Protein AF-X1PFE3-F1 (afdb_monomer_lite)

Foldseek 3Di:
DVVVVCVVVVNVVFKAWDDADPPDDDPCPDTDIDGPPVVVVQVVCVVVVHHDDDPDPDDPCPDPVNVVVVDDPPPCPVRD

Secondary structure (DSSP, 8-state):
-HHHHHHHTT-TTT-BPPP--TT-----SS---B-TTHHHHHHHHHHTT-----S-SS-GGGSGGGGGG---TTSSTTT-

Organism: NCBI:txid412755

pLDDT: mean 95.62, std 2.76, range [79.44, 98.5]

Radius of gyration: 15.86 Å; chains: 1; bounding box: 36×22×39 Å

Structure (mmCIF, N/CA/C/O backbone):
data_AF-X1PFE3-F1
#
_entry.id   AF-X1PFE3-F1
#
loop_
_atom_site.group_PDB
_atom_site.id
_atom_site.type_symbol
_atom_site.label_atom_id
_atom_site.label_alt_id
_atom_site.label_comp_id
_atom_site.label_asym_id
_atom_site.label_entity_id
_atom_site.label_seq_id
_atom_site.pdbx_PDB_ins_code
_atom_site.Cartn_x
_atom_site.Cartn_y
_atom_site.Cartn_z
_atom_site.occupancy
_atom_site.B_iso_or_equiv
_atom_site.auth_seq_id
_atom_site.auth_comp_id
_atom_site.auth_asym_id
_atom_site.auth_atom_id
_atom_site.pdbx_PDB_model_num
ATOM 1 N N . MET A 1 1 ? -4.168 2.978 18.644 1.00 79.44 1 MET A N 1
ATOM 2 C CA . MET A 1 1 ? -3.449 2.954 17.345 1.00 79.44 1 MET A CA 1
ATOM 3 C C . MET A 1 1 ? -4.273 2.143 16.350 1.00 79.44 1 MET A C 1
ATOM 5 O O . MET A 1 1 ? -4.942 1.222 16.799 1.00 79.44 1 MET A O 1
ATOM 9 N N . TYR A 1 2 ? -4.242 2.435 15.045 1.00 87.38 2 TYR A N 1
ATOM 10 C CA . TYR A 1 2 ? -5.127 1.780 14.064 1.00 87.38 2 TYR A CA 1
ATOM 11 C C . TYR A 1 2 ? -5.060 0.244 14.058 1.00 87.38 2 TYR A C 1
ATOM 13 O O . TYR A 1 2 ? -6.104 -0.388 13.974 1.00 87.38 2 TYR A O 1
ATOM 21 N N . PHE A 1 3 ? -3.888 -0.372 14.257 1.00 88.56 3 PHE A N 1
ATOM 22 C CA . PHE A 1 3 ? -3.778 -1.840 14.326 1.00 88.56 3 PHE A CA 1
ATOM 23 C C . PHE A 1 3 ? -4.616 -2.459 15.460 1.00 88.56 3 PHE A C 1
ATOM 25 O O . PHE A 1 3 ? -5.135 -3.562 15.315 1.00 88.56 3 PHE A O 1
ATOM 32 N N . VAL A 1 4 ? -4.795 -1.736 16.574 1.00 91.12 4 VAL A N 1
ATOM 33 C CA . VAL A 1 4 ? -5.666 -2.168 17.678 1.00 91.12 4 VAL A CA 1
ATOM 34 C C . VAL A 1 4 ? -7.119 -2.166 17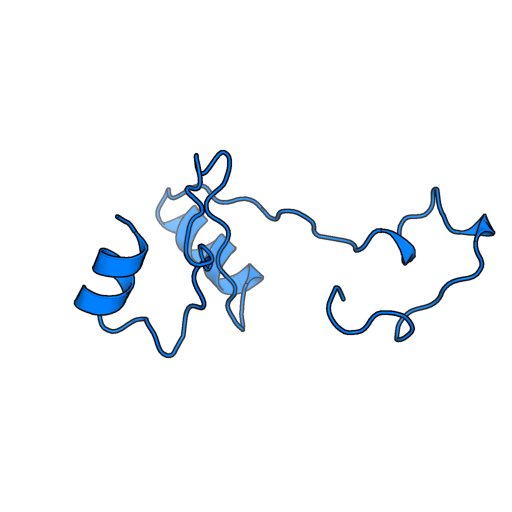.215 1.00 91.12 4 VAL A C 1
ATOM 36 O O . VAL A 1 4 ? -7.818 -3.146 17.429 1.00 91.12 4 VAL A O 1
ATOM 39 N N . LEU A 1 5 ? -7.542 -1.118 16.498 1.00 94.44 5 LEU A N 1
ATOM 40 C CA . LEU A 1 5 ? -8.904 -1.002 15.971 1.00 94.44 5 LEU A CA 1
ATOM 41 C C . LEU A 1 5 ? -9.216 -2.098 14.945 1.00 94.44 5 LEU A C 1
ATOM 43 O O . LEU A 1 5 ? -10.293 -2.680 15.001 1.00 94.44 5 LEU A O 1
ATOM 47 N N . PHE A 1 6 ? -8.283 -2.42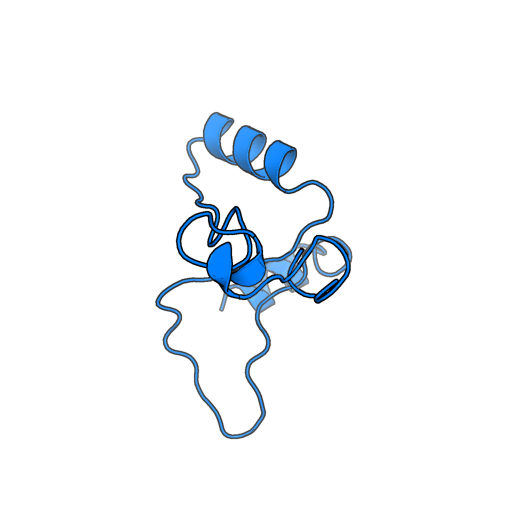9 14.044 1.00 95.06 6 PHE A N 1
ATOM 48 C CA . PHE A 1 6 ? -8.476 -3.546 13.108 1.00 95.06 6 PHE A CA 1
ATOM 49 C C . PHE A 1 6 ? -8.669 -4.877 13.842 1.00 95.06 6 PHE A C 1
ATOM 51 O O . PHE A 1 6 ? -9.544 -5.654 13.467 1.00 95.06 6 PHE A O 1
ATOM 58 N N . LYS A 1 7 ? -7.908 -5.114 14.918 1.00 93.50 7 LYS A N 1
ATOM 59 C CA . LYS A 1 7 ? -8.051 -6.315 15.748 1.00 93.50 7 LYS A CA 1
ATOM 60 C C . LYS A 1 7 ? -9.374 -6.336 16.519 1.00 93.50 7 LYS A C 1
ATOM 62 O O . LYS A 1 7 ? -10.059 -7.347 16.529 1.00 93.50 7 LYS A O 1
ATOM 67 N N . GLU A 1 8 ? -9.756 -5.222 17.140 1.00 96.62 8 GLU A N 1
ATOM 68 C CA . GLU A 1 8 ? -11.024 -5.089 17.877 1.00 96.62 8 GLU A CA 1
ATOM 69 C C . GLU A 1 8 ? -12.259 -5.241 16.980 1.00 96.62 8 GLU A C 1
ATOM 71 O O . GLU A 1 8 ? -13.332 -5.605 17.461 1.00 96.62 8 GLU A O 1
ATOM 76 N N . LYS A 1 9 ? -12.119 -4.948 15.684 1.00 96.31 9 LYS A N 1
ATOM 77 C CA . LYS A 1 9 ? -13.166 -5.119 14.670 1.00 96.31 9 LYS A CA 1
ATOM 78 C C . LYS A 1 9 ? -13.101 -6.451 13.928 1.00 96.31 9 LYS A C 1
ATOM 80 O O . LYS A 1 9 ? -13.876 -6.627 12.996 1.00 96.31 9 LYS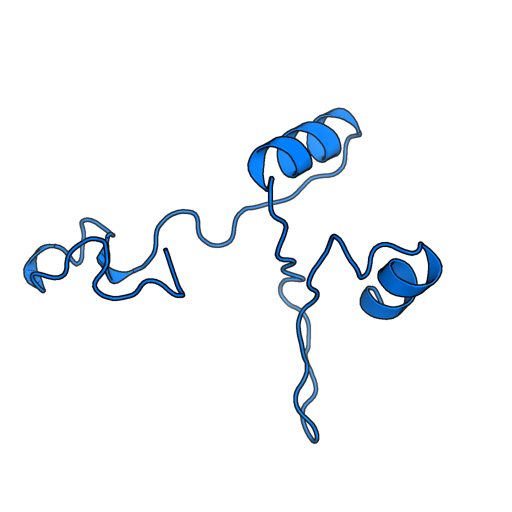 A O 1
ATOM 85 N N . ASP A 1 10 ? -12.219 -7.358 14.344 1.00 95.81 10 ASP A N 1
ATOM 86 C CA . ASP A 1 10 ? -12.062 -8.688 13.748 1.00 95.81 10 ASP A CA 1
ATOM 87 C C . ASP A 1 10 ? -11.727 -8.642 12.243 1.00 95.81 10 ASP A C 1
ATOM 89 O O . ASP A 1 10 ? -12.224 -9.411 11.427 1.00 95.81 10 ASP A O 1
ATOM 93 N N . LEU A 1 11 ? -10.889 -7.675 11.852 1.00 95.81 11 LEU A N 1
ATOM 94 C CA . LEU A 1 11 ? -10.491 -7.448 10.457 1.00 95.81 11 LEU A CA 1
ATOM 95 C C . LEU A 1 11 ? -9.087 -7.984 10.140 1.00 95.81 11 LEU A C 1
ATOM 97 O O . LEU A 1 11 ? -8.603 -7.810 9.021 1.00 95.81 11 LEU A O 1
ATOM 101 N N . SER A 1 12 ? -8.413 -8.615 11.107 1.00 93.50 12 SER A N 1
ATOM 102 C CA . SER A 1 12 ? -7.021 -9.069 10.967 1.00 93.50 12 SER A CA 1
ATOM 103 C C . SER A 1 12 ? -6.816 -10.137 9.887 1.00 93.50 12 SER A C 1
ATOM 105 O O . SER A 1 12 ? -5.712 -10.245 9.364 1.00 93.50 12 SER A O 1
ATOM 107 N N . ASP A 1 13 ? -7.866 -10.868 9.507 1.00 93.88 13 ASP A N 1
ATOM 108 C CA . ASP A 1 13 ? -7.796 -11.895 8.458 1.00 93.88 13 ASP A CA 1
ATOM 109 C C . ASP A 1 13 ? -7.941 -11.330 7.036 1.00 93.88 13 ASP A C 1
ATOM 111 O O . ASP A 1 13 ? -7.652 -12.015 6.054 1.00 93.88 13 ASP A O 1
ATOM 115 N N . ILE A 1 14 ? -8.398 -10.082 6.904 1.00 95.38 14 ILE A N 1
ATOM 116 C CA . ILE A 1 14 ? -8.679 -9.455 5.603 1.00 95.38 14 ILE A CA 1
ATOM 117 C C . ILE A 1 14 ? -7.847 -8.197 5.336 1.00 95.38 14 ILE A C 1
ATOM 119 O O . ILE A 1 14 ? -7.769 -7.752 4.188 1.00 95.38 14 ILE A O 1
ATOM 123 N N . VAL A 1 15 ? -7.221 -7.633 6.372 1.00 96.38 15 VAL A N 1
ATOM 124 C CA . VAL A 1 15 ? -6.351 -6.458 6.293 1.00 96.38 15 VAL A CA 1
ATOM 125 C C . VAL A 1 15 ? -4.993 -6.780 6.902 1.00 96.38 15 VAL A C 1
ATOM 127 O O . VAL A 1 15 ? -4.894 -7.123 8.079 1.00 96.38 15 VAL A O 1
ATOM 130 N N . ILE A 1 16 ? -3.931 -6.561 6.129 1.00 96.31 16 ILE A N 1
ATOM 131 C CA . ILE A 1 16 ? -2.559 -6.573 6.640 1.00 96.31 16 ILE A CA 1
ATOM 132 C C . ILE A 1 16 ? -2.163 -5.132 6.960 1.00 96.31 16 ILE A C 1
ATOM 134 O O . ILE A 1 16 ? -2.183 -4.256 6.092 1.00 96.31 16 ILE A O 1
ATOM 138 N N . THR A 1 17 ? -1.807 -4.879 8.216 1.00 95.88 17 THR A N 1
ATOM 139 C CA . THR A 1 17 ? -1.380 -3.558 8.696 1.00 95.88 17 THR A CA 1
ATOM 140 C C . THR A 1 17 ? 0.141 -3.385 8.624 1.00 95.88 17 THR A C 1
ATOM 142 O O . THR A 1 17 ? 0.856 -4.389 8.665 1.00 95.88 17 THR A O 1
ATOM 145 N N . PRO A 1 18 ? 0.665 -2.142 8.617 1.00 94.56 18 PRO A N 1
ATOM 146 C CA . PRO A 1 18 ? 2.097 -1.897 8.757 1.00 94.56 18 PRO A CA 1
ATOM 147 C C . PRO A 1 18 ? 2.677 -2.584 9.994 1.00 94.56 18 PRO A C 1
ATOM 149 O O . PRO A 1 18 ? 2.083 -2.536 11.075 1.00 94.56 18 PRO A O 1
ATOM 152 N N . VAL A 1 19 ? 3.865 -3.165 9.842 1.00 92.88 19 VAL A N 1
ATOM 153 C CA . VAL A 1 19 ? 4.636 -3.752 10.941 1.00 92.88 19 VAL A CA 1
ATOM 154 C C . VAL A 1 19 ? 5.703 -2.754 11.374 1.00 92.88 19 VAL A C 1
ATOM 156 O O . VAL A 1 19 ? 6.435 -2.225 10.540 1.00 92.88 19 VAL A O 1
ATOM 159 N N . VAL A 1 20 ? 5.806 -2.507 12.680 1.00 93.56 20 VAL A N 1
ATOM 160 C CA . VAL A 1 20 ? 6.913 -1.742 13.265 1.00 93.56 20 VAL A CA 1
ATOM 161 C C . VAL A 1 20 ? 7.889 -2.737 13.893 1.00 93.56 20 VAL A C 1
ATOM 163 O O . VAL A 1 20 ? 7.491 -3.430 14.832 1.00 93.56 20 VAL A O 1
ATOM 166 N N . PRO A 1 21 ? 9.129 -2.854 13.381 1.00 94.62 21 PRO A N 1
ATOM 167 C CA . PRO A 1 21 ? 10.127 -3.749 13.955 1.00 94.62 21 PRO A CA 1
ATOM 168 C C . PRO A 1 21 ? 10.471 -3.385 15.403 1.00 94.62 21 PRO A C 1
ATOM 170 O O . PRO A 1 21 ? 10.363 -2.228 15.816 1.00 94.62 21 PRO A O 1
ATOM 173 N N . GLU A 1 22 ? 10.924 -4.372 16.173 1.00 96.25 22 GLU A N 1
ATOM 174 C CA . GLU A 1 22 ? 11.348 -4.166 17.559 1.00 96.25 22 GLU A CA 1
ATOM 175 C C . GLU A 1 22 ? 12.480 -3.131 17.654 1.00 96.25 22 GLU A C 1
ATOM 177 O O . GLU A 1 22 ? 13.407 -3.127 16.847 1.00 96.25 22 GLU A O 1
ATOM 182 N N . GLY A 1 23 ? 12.398 -2.235 18.641 1.00 97.25 23 GLY A N 1
ATOM 183 C CA . GLY A 1 23 ? 13.371 -1.156 18.837 1.00 97.25 23 GLY A CA 1
ATOM 184 C C . GLY A 1 23 ? 13.157 0.070 17.943 1.00 97.25 23 GLY A C 1
ATOM 185 O O . GLY A 1 23 ? 13.860 1.065 18.112 1.00 97.25 23 GLY A O 1
ATOM 186 N N . TYR A 1 24 ? 12.171 0.041 17.043 1.00 96.06 24 TYR A N 1
ATOM 187 C CA . TYR A 1 24 ? 11.827 1.168 16.181 1.00 96.06 24 TYR A CA 1
ATOM 188 C C . TYR A 1 24 ? 10.490 1.796 16.567 1.00 96.06 24 TYR A C 1
ATOM 190 O O . TYR A 1 24 ? 9.613 1.180 17.173 1.00 96.06 24 TYR A O 1
ATOM 198 N N . SER A 1 25 ? 10.328 3.054 16.174 1.00 94.12 25 SER A N 1
ATOM 199 C CA . SER A 1 25 ? 9.051 3.754 16.178 1.00 94.12 25 SER A CA 1
ATOM 200 C C . SER A 1 25 ? 8.742 4.234 14.766 1.00 94.12 25 SER A C 1
ATOM 202 O O . SER A 1 25 ? 9.629 4.380 13.925 1.00 94.12 25 SER A O 1
ATOM 204 N N . HIS A 1 26 ? 7.463 4.457 14.489 1.00 94.38 26 HIS A N 1
ATOM 205 C CA . HIS A 1 26 ? 7.010 4.915 13.186 1.00 94.38 26 HIS A CA 1
ATOM 206 C C . HIS A 1 26 ? 6.154 6.166 13.365 1.00 94.38 26 HIS A C 1
ATOM 208 O O . HIS A 1 26 ? 5.238 6.179 14.186 1.00 94.38 26 HIS A O 1
ATOM 214 N N . ILE A 1 27 ? 6.454 7.217 12.598 1.00 94.69 27 ILE A N 1
ATOM 215 C CA . ILE A 1 27 ? 5.722 8.494 12.655 1.00 94.69 27 ILE A CA 1
ATOM 216 C C . ILE A 1 27 ? 4.425 8.479 11.834 1.00 94.69 27 ILE A C 1
ATOM 218 O O . ILE A 1 27 ? 3.590 9.358 11.995 1.00 94.69 27 ILE A O 1
ATOM 222 N N . TYR A 1 28 ? 4.259 7.482 10.959 1.00 93.75 28 TYR A N 1
ATOM 223 C CA . TYR A 1 28 ? 3.082 7.280 10.106 1.00 93.75 28 TYR A CA 1
ATOM 224 C C . TYR A 1 28 ? 2.729 8.481 9.220 1.00 93.75 28 TYR A C 1
ATOM 226 O O . TYR A 1 28 ? 1.574 8.886 9.170 1.00 93.75 28 TYR A O 1
ATOM 234 N N . ASN A 1 29 ? 3.700 8.988 8.442 1.00 95.25 29 ASN A N 1
ATOM 235 C CA . ASN A 1 29 ? 3.411 9.945 7.358 1.00 95.25 29 ASN A CA 1
ATOM 236 C C . ASN A 1 29 ? 2.293 9.427 6.428 1.00 95.25 29 ASN A C 1
ATOM 238 O O . ASN A 1 29 ? 1.482 10.193 5.921 1.00 95.25 29 ASN A O 1
ATOM 242 N N . GLN A 1 30 ? 2.237 8.105 6.249 1.00 94.38 30 GLN A N 1
ATOM 243 C CA . GLN A 1 30 ? 1.111 7.386 5.667 1.00 94.38 30 GLN A CA 1
ATOM 244 C C . GLN A 1 30 ? 0.852 6.111 6.480 1.00 94.38 30 GLN A C 1
ATOM 246 O O . GLN A 1 30 ? 1.786 5.503 7.015 1.00 94.38 30 GLN A O 1
ATOM 251 N N . TYR A 1 31 ? -0.413 5.698 6.563 1.00 95.44 31 TYR A N 1
ATOM 252 C CA . TYR A 1 31 ? -0.814 4.416 7.141 1.00 95.44 31 TYR A CA 1
ATOM 253 C C . TYR A 1 31 ? -1.307 3.499 6.019 1.00 95.44 31 TYR A C 1
ATOM 255 O O . TYR A 1 31 ? -2.469 3.557 5.623 1.00 95.44 31 TYR A O 1
ATOM 263 N N . VAL A 1 32 ? -0.396 2.699 5.466 1.00 96.00 32 VAL A N 1
ATOM 264 C CA . VAL A 1 32 ? -0.653 1.867 4.281 1.00 96.00 32 VAL A CA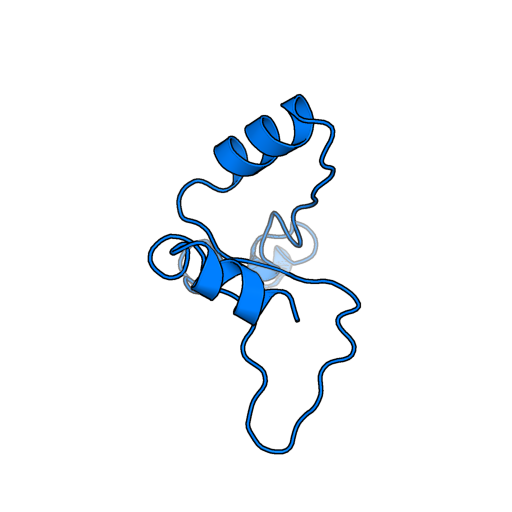 1
ATOM 265 C C . VAL A 1 32 ? -1.062 0.463 4.708 1.00 96.00 32 VAL A C 1
ATOM 267 O O . VAL A 1 32 ? -0.328 -0.203 5.427 1.00 96.00 32 VAL A O 1
ATOM 270 N N . ILE A 1 33 ? -2.224 0.000 4.256 1.00 96.44 33 ILE A N 1
ATOM 271 C CA . ILE A 1 33 ? -2.690 -1.372 4.480 1.00 96.44 33 ILE A CA 1
ATOM 272 C C . ILE A 1 33 ? -2.648 -2.173 3.180 1.00 96.44 33 ILE A C 1
ATOM 274 O O . ILE A 1 33 ? -2.812 -1.602 2.100 1.00 96.44 33 ILE A O 1
ATOM 278 N N . LEU A 1 34 ? -2.479 -3.491 3.281 1.00 96.06 34 LEU A N 1
ATOM 279 C CA . LEU A 1 34 ? -2.638 -4.399 2.145 1.00 96.06 34 LEU A CA 1
ATOM 280 C C . LEU A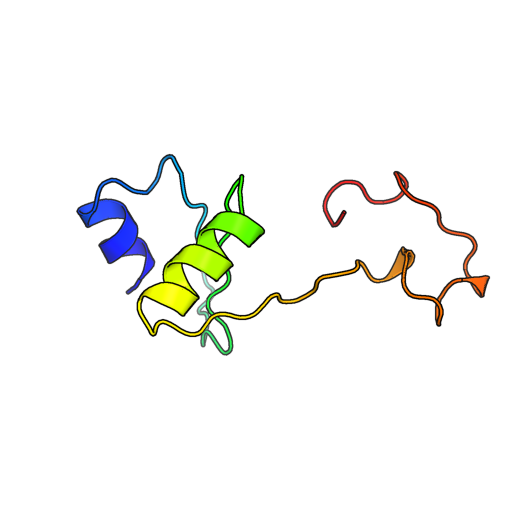 1 34 ? -3.964 -5.148 2.277 1.00 96.06 34 LEU A C 1
ATOM 282 O O . LEU A 1 34 ? -4.325 -5.623 3.356 1.00 96.06 34 LEU A O 1
ATOM 286 N N . VAL A 1 35 ? -4.676 -5.255 1.157 1.00 96.38 35 VAL A N 1
ATOM 287 C CA . VAL A 1 35 ? -5.960 -5.953 1.031 1.00 96.38 35 VAL A CA 1
ATOM 288 C C . VAL A 1 35 ? -6.039 -6.629 -0.334 1.00 96.38 35 VAL A C 1
ATOM 290 O O . VAL A 1 35 ? -5.499 -6.120 -1.314 1.00 96.38 35 VAL A O 1
ATOM 293 N N . LYS A 1 36 ? -6.757 -7.753 -0.422 1.00 95.75 36 LYS A N 1
ATOM 294 C CA . LYS A 1 36 ? -6.883 -8.525 -1.671 1.00 95.75 36 LYS A CA 1
ATOM 295 C C . LYS A 1 36 ? -7.585 -7.753 -2.797 1.00 95.75 36 LYS A C 1
ATOM 297 O O . LYS A 1 36 ? -7.160 -7.809 -3.940 1.00 95.75 36 LYS A O 1
ATOM 302 N N . ASN A 1 37 ? -8.655 -7.027 -2.471 1.00 95.56 37 ASN A N 1
ATOM 303 C CA . ASN A 1 37 ? -9.498 -6.323 -3.443 1.00 95.56 37 ASN A CA 1
ATOM 304 C C . ASN A 1 37 ? -9.371 -4.800 -3.277 1.00 95.56 37 ASN A C 1
ATOM 306 O O . ASN A 1 37 ? -10.339 -4.119 -2.930 1.00 95.56 37 ASN A O 1
ATOM 310 N N . ARG A 1 38 ? -8.158 -4.268 -3.467 1.00 96.25 38 ARG A N 1
ATOM 311 C CA . ARG A 1 38 ? -7.810 -2.874 -3.139 1.00 96.25 38 ARG A CA 1
ATOM 312 C C . ARG A 1 38 ? -8.692 -1.845 -3.836 1.00 96.25 38 ARG A C 1
ATOM 314 O O . ARG A 1 38 ? -9.174 -0.927 -3.177 1.00 96.25 38 ARG A O 1
ATOM 321 N N . ASP A 1 39 ? -8.942 -2.007 -5.131 1.00 96.56 39 ASP A N 1
ATOM 322 C CA . ASP A 1 39 ? -9.733 -1.032 -5.892 1.00 96.56 39 ASP A CA 1
ATOM 323 C C . ASP A 1 39 ? -11.207 -1.021 -5.465 1.00 96.56 39 ASP A C 1
ATOM 325 O O . ASP A 1 39 ? -11.772 0.056 -5.278 1.00 96.56 39 ASP A O 1
ATOM 329 N N . LEU A 1 40 ? -11.791 -2.196 -5.184 1.00 97.38 40 LEU A N 1
ATOM 330 C CA . LEU A 1 40 ? -13.154 -2.301 -4.645 1.00 97.38 40 LEU A CA 1
ATOM 331 C C . LEU A 1 40 ? -13.268 -1.645 -3.264 1.00 97.38 40 LEU A C 1
ATOM 333 O O . LEU A 1 40 ? -14.239 -0.940 -2.994 1.00 97.38 40 LEU A O 1
ATOM 337 N N . LEU A 1 41 ? -12.273 -1.839 -2.390 1.00 97.12 41 LEU A N 1
ATOM 338 C CA . LEU A 1 41 ? -12.254 -1.171 -1.088 1.00 97.12 41 LEU A CA 1
ATOM 339 C C . LEU A 1 41 ? -12.157 0.349 -1.249 1.00 97.12 41 LEU A C 1
ATOM 341 O O . LEU A 1 41 ? -12.895 1.076 -0.591 1.00 97.12 41 LEU A O 1
ATOM 345 N N . ARG A 1 42 ? -11.279 0.839 -2.129 1.00 97.44 42 ARG A N 1
ATOM 346 C CA . ARG A 1 42 ? -11.121 2.278 -2.374 1.00 97.44 42 ARG A CA 1
ATOM 347 C C . ARG A 1 42 ? -12.414 2.911 -2.887 1.00 97.44 42 ARG A C 1
ATOM 349 O O . ARG A 1 42 ? -12.782 3.989 -2.425 1.00 97.44 42 ARG A O 1
ATOM 356 N N . GLU A 1 43 ? -13.110 2.248 -3.807 1.00 98.00 43 GLU A N 1
ATOM 357 C CA . GLU A 1 43 ? -14.413 2.705 -4.297 1.00 98.00 43 GLU A CA 1
ATOM 358 C C . GLU A 1 43 ? -15.464 2.717 -3.180 1.00 98.00 43 GLU A C 1
ATOM 360 O O . GLU A 1 43 ? -16.148 3.722 -2.987 1.00 98.00 43 GLU A O 1
ATOM 365 N N . HIS A 1 44 ? -15.546 1.641 -2.391 1.00 97.94 44 HIS A N 1
ATOM 366 C CA . HIS A 1 44 ? -16.453 1.561 -1.248 1.00 97.94 44 HIS A CA 1
ATOM 367 C C . HIS A 1 44 ? -16.206 2.684 -0.231 1.00 97.94 44 HIS A C 1
ATOM 369 O O . HIS A 1 44 ? -17.152 3.344 0.195 1.00 97.94 44 HIS A O 1
ATOM 375 N N . LEU A 1 45 ? -14.944 2.933 0.131 1.00 97.75 45 LEU A N 1
ATOM 376 C CA . LEU A 1 45 ? -14.565 4.006 1.051 1.00 97.75 45 LEU A CA 1
ATOM 377 C C . LEU A 1 45 ? -14.944 5.377 0.487 1.00 97.75 45 LEU A C 1
ATOM 379 O O . LEU A 1 45 ? -15.591 6.158 1.181 1.00 97.75 45 LEU A O 1
ATOM 383 N N . LYS A 1 46 ? -14.644 5.635 -0.792 1.00 97.94 46 LYS A N 1
ATOM 384 C CA . LYS A 1 46 ? -15.019 6.882 -1.470 1.00 97.94 46 LYS A CA 1
ATOM 385 C C . LYS A 1 46 ? -16.533 7.116 -1.446 1.00 97.94 46 LYS A C 1
ATOM 387 O O . LYS A 1 46 ? -16.964 8.233 -1.175 1.00 97.94 46 LYS A O 1
ATOM 392 N N . ASN A 1 47 ? -17.332 6.078 -1.696 1.00 98.38 47 ASN A N 1
ATOM 393 C CA . ASN A 1 47 ? -18.797 6.159 -1.665 1.00 98.38 47 ASN A CA 1
ATOM 394 C C . ASN A 1 47 ? -19.356 6.422 -0.255 1.00 98.38 47 ASN A C 1
ATOM 396 O O . ASN A 1 47 ? -20.491 6.867 -0.127 1.00 98.38 47 ASN A O 1
ATOM 400 N N . ASN A 1 48 ? -18.557 6.176 0.786 1.00 98.50 48 ASN A N 1
ATOM 401 C CA . ASN A 1 48 ? -18.853 6.507 2.180 1.00 98.50 48 ASN A CA 1
ATOM 402 C C . ASN A 1 48 ? -18.080 7.750 2.658 1.00 98.50 48 ASN A C 1
ATOM 404 O O . ASN A 1 48 ? -17.847 7.907 3.853 1.00 98.50 48 ASN A O 1
ATOM 408 N N . GLU A 1 49 ? -17.647 8.610 1.731 1.00 98.25 49 GLU A N 1
ATOM 409 C CA . GLU A 1 49 ? -16.954 9.876 2.017 1.00 98.25 49 GLU A CA 1
ATOM 410 C C . GLU A 1 49 ? -15.614 9.710 2.765 1.00 98.25 49 GLU A C 1
ATOM 412 O O . GLU A 1 49 ? -15.083 10.655 3.350 1.00 98.25 49 GLU A O 1
ATOM 417 N N . VAL A 1 50 ? -15.018 8.513 2.702 1.00 97.81 50 VAL A N 1
ATOM 418 C CA . VAL A 1 50 ? -13.688 8.215 3.242 1.00 97.81 50 VAL A CA 1
ATOM 419 C C . VAL A 1 50 ? -12.659 8.239 2.113 1.00 97.81 50 VAL A C 1
ATOM 421 O O . VAL A 1 50 ? -12.582 7.336 1.277 1.00 97.81 50 VAL A O 1
ATOM 424 N N . THR A 1 51 ? -11.822 9.273 2.101 1.00 96.12 51 THR A N 1
ATOM 425 C CA . THR A 1 51 ? -10.741 9.412 1.118 1.00 96.12 51 THR A CA 1
ATOM 426 C C . THR A 1 51 ? -9.593 8.446 1.411 1.00 96.12 51 THR A C 1
ATOM 428 O O . THR A 1 51 ? -9.145 8.313 2.550 1.00 96.12 51 THR A O 1
ATOM 431 N N . SER A 1 52 ? -9.079 7.797 0.365 1.00 97.00 52 SER A N 1
ATOM 432 C CA . SER A 1 52 ? -7.886 6.949 0.424 1.00 97.00 52 SER A CA 1
ATOM 433 C C . SER A 1 52 ? -7.100 7.003 -0.886 1.00 97.00 52 SER A C 1
ATOM 435 O O . SER A 1 52 ? -7.672 7.188 -1.965 1.00 97.00 52 SER A O 1
ATOM 437 N N . GLU A 1 53 ? -5.784 6.808 -0.789 1.00 96.38 53 GLU A N 1
ATOM 438 C CA . GLU A 1 53 ? -4.864 6.883 -1.924 1.00 96.38 53 GLU A CA 1
ATOM 439 C C . GLU A 1 53 ? -4.006 5.630 -2.079 1.00 96.38 53 GLU A C 1
ATOM 441 O O . GLU A 1 53 ? -3.769 4.881 -1.130 1.00 96.38 53 GLU A O 1
ATOM 446 N N . ILE A 1 54 ? -3.547 5.414 -3.312 1.00 96.25 54 ILE A N 1
ATOM 447 C CA . ILE A 1 54 ? -2.672 4.305 -3.686 1.00 96.25 54 ILE A CA 1
ATOM 448 C C . ILE A 1 54 ? -1.232 4.808 -3.716 1.00 96.25 54 ILE A C 1
ATOM 450 O O . ILE A 1 54 ? -0.908 5.729 -4.463 1.00 96.25 54 ILE A O 1
ATOM 454 N N . TYR A 1 55 ? -0.363 4.162 -2.944 1.00 93.62 55 TYR A N 1
ATOM 455 C CA . TYR A 1 55 ? 1.041 4.534 -2.816 1.00 93.62 55 TYR A CA 1
ATOM 456 C C . TYR A 1 55 ? 1.921 3.280 -2.930 1.00 93.62 55 TYR A C 1
ATOM 458 O O . TYR A 1 55 ? 2.161 2.596 -1.941 1.00 93.62 55 TYR A O 1
ATOM 466 N N . TYR A 1 56 ? 2.346 2.869 -4.123 1.00 94.12 56 TYR A N 1
ATOM 467 C CA . TYR A 1 56 ? 2.157 3.476 -5.450 1.00 94.12 56 TYR A CA 1
ATOM 468 C C . TYR A 1 56 ? 1.441 2.506 -6.404 1.00 94.12 56 TYR A C 1
ATOM 470 O O . TYR A 1 56 ? 1.413 1.310 -6.130 1.00 94.12 56 TYR A O 1
ATOM 478 N N . PRO A 1 57 ? 0.835 2.986 -7.508 1.00 93.62 57 PRO A N 1
ATOM 479 C CA . PRO A 1 57 ? 0.089 2.116 -8.421 1.00 93.62 57 PRO A CA 1
ATOM 480 C C . PRO A 1 57 ? 0.970 1.310 -9.385 1.00 93.62 57 PRO A C 1
ATOM 482 O O . PRO A 1 57 ? 0.496 0.318 -9.920 1.00 93.62 57 PRO A O 1
ATOM 485 N N . VAL A 1 58 ? 2.212 1.742 -9.634 1.00 95.81 58 VAL A N 1
ATOM 486 C CA . VAL A 1 58 ? 3.144 1.089 -10.566 1.00 95.81 58 VAL A CA 1
ATOM 487 C C . VAL A 1 58 ? 4.510 0.964 -9.885 1.00 95.81 58 VAL A C 1
ATOM 489 O O . VAL A 1 58 ? 5.038 1.992 -9.432 1.00 95.81 58 VAL A O 1
ATOM 492 N N . PRO A 1 59 ? 5.093 -0.246 -9.798 1.00 96.81 59 PRO A N 1
ATOM 493 C CA . PRO A 1 59 ? 6.405 -0.441 -9.197 1.00 96.81 59 PRO A CA 1
ATOM 494 C C . PRO A 1 59 ? 7.504 0.226 -10.016 1.00 96.81 59 PRO A C 1
ATOM 496 O O . PRO A 1 59 ? 7.379 0.430 -11.221 1.00 96.81 59 PRO A O 1
ATOM 499 N N . LEU A 1 60 ? 8.608 0.562 -9.348 1.00 97.19 60 LEU A N 1
ATOM 500 C CA . LEU A 1 60 ? 9.679 1.363 -9.940 1.00 97.19 60 LEU A CA 1
ATOM 501 C C . LEU A 1 60 ? 10.256 0.750 -11.220 1.00 97.19 60 LEU A C 1
ATOM 503 O O . LEU A 1 60 ? 10.483 1.485 -12.174 1.00 97.19 60 LEU A O 1
ATOM 507 N N . HIS A 1 61 ? 10.463 -0.568 -11.280 1.00 97.19 61 HIS A N 1
ATOM 508 C CA . HIS A 1 61 ? 11.068 -1.215 -12.452 1.00 97.19 61 HIS A CA 1
ATOM 509 C C . HIS A 1 61 ? 10.175 -1.201 -13.696 1.00 97.19 61 HIS A C 1
ATOM 511 O O . HIS A 1 61 ? 10.689 -1.388 -14.794 1.00 97.19 61 HIS A O 1
ATOM 517 N N . LEU A 1 62 ? 8.872 -0.953 -13.534 1.00 97.56 62 LEU A N 1
ATOM 518 C CA . LEU A 1 62 ? 7.907 -0.842 -14.632 1.00 97.56 62 LEU A CA 1
ATOM 519 C C . LEU A 1 62 ? 7.575 0.611 -14.999 1.00 97.56 62 LEU A C 1
ATOM 521 O O . LEU A 1 62 ? 6.801 0.851 -15.923 1.00 97.56 62 LEU A O 1
ATOM 525 N N . GLN A 1 63 ? 8.141 1.597 -14.299 1.00 97.81 63 GLN A N 1
ATOM 526 C CA . GLN A 1 63 ? 7.979 3.003 -14.668 1.00 97.81 63 GLN A CA 1
ATOM 527 C C . GLN A 1 63 ? 8.735 3.296 -15.971 1.00 97.81 63 GLN A C 1
ATOM 529 O O . GLN A 1 63 ? 9.896 2.918 -16.130 1.00 97.81 63 GLN A O 1
ATOM 534 N N . GLU A 1 64 ? 8.112 4.049 -16.880 1.00 97.06 64 GLU A N 1
ATOM 535 C CA . GLU A 1 64 ? 8.676 4.372 -18.202 1.00 97.06 64 GLU A CA 1
ATOM 536 C C . GLU A 1 64 ? 10.064 5.030 -18.118 1.00 97.06 64 GLU A C 1
ATOM 538 O O . GLU A 1 64 ? 10.955 4.728 -18.912 1.00 97.06 64 GLU A O 1
ATOM 543 N N . CYS A 1 65 ? 10.295 5.872 -17.106 1.00 97.06 65 CYS A N 1
ATOM 544 C CA . CYS A 1 65 ? 11.582 6.537 -16.888 1.00 97.06 65 CYS A CA 1
ATOM 545 C C . CYS A 1 65 ? 12.743 5.579 -16.561 1.00 97.06 65 CYS A C 1
ATOM 547 O O . CYS A 1 65 ? 13.900 5.986 -16.660 1.00 97.06 65 CYS A O 1
ATOM 549 N N . PHE A 1 66 ? 12.449 4.325 -16.208 1.00 97.12 66 PHE A N 1
ATOM 550 C CA . PHE A 1 66 ? 13.430 3.275 -15.932 1.00 97.12 66 PHE A CA 1
ATOM 551 C C . PHE A 1 66 ? 13.473 2.183 -17.010 1.00 97.12 66 PHE A C 1
ATOM 553 O O . PHE A 1 66 ? 14.196 1.198 -16.851 1.00 97.12 66 PHE A O 1
ATOM 560 N N . ALA A 1 67 ? 12.773 2.357 -18.138 1.00 96.88 67 ALA A N 1
ATOM 561 C CA . ALA A 1 67 ? 12.721 1.360 -19.212 1.00 96.88 67 ALA A CA 1
ATOM 562 C C . ALA A 1 67 ? 14.111 0.989 -19.772 1.00 96.88 67 ALA A C 1
ATOM 564 O O . ALA A 1 67 ? 14.343 -0.140 -20.202 1.00 96.88 67 ALA A O 1
ATOM 565 N N . ASN A 1 68 ? 15.071 1.918 -19.722 1.00 97.88 68 ASN A N 1
ATOM 566 C CA . ASN A 1 68 ? 16.453 1.696 -20.151 1.00 97.88 68 ASN A CA 1
ATOM 567 C C . ASN A 1 68 ? 17.235 0.700 -19.274 1.00 97.88 68 ASN A C 1
ATOM 569 O O . ASN A 1 68 ? 18.290 0.235 -19.703 1.00 97.88 68 ASN A O 1
ATOM 573 N N . LEU A 1 69 ? 16.749 0.372 -18.071 1.00 97.94 69 LEU A N 1
ATOM 574 C CA . LEU A 1 69 ? 17.368 -0.625 -17.191 1.00 97.94 69 LEU A CA 1
ATOM 575 C C . LEU A 1 69 ? 17.054 -2.068 -17.617 1.00 97.94 69 LEU A C 1
ATOM 577 O O . LEU A 1 69 ? 17.725 -2.991 -17.166 1.00 97.94 69 LEU A O 1
ATOM 581 N N . GLY A 1 70 ? 16.075 -2.268 -18.509 1.00 97.81 70 GLY A N 1
ATOM 582 C CA . GLY A 1 70 ? 15.795 -3.563 -19.137 1.00 97.81 70 GLY A CA 1
ATOM 583 C C . GLY A 1 70 ? 15.021 -4.573 -18.284 1.00 97.81 70 GLY A C 1
ATOM 584 O O . GLY A 1 70 ? 14.860 -5.709 -18.733 1.00 97.81 70 GLY A O 1
ATOM 585 N N . TYR A 1 71 ? 14.537 -4.174 -17.103 1.00 98.06 71 TYR A N 1
ATOM 586 C CA . TYR A 1 71 ? 13.668 -4.996 -16.257 1.00 98.06 71 TYR A CA 1
ATOM 587 C C . TYR A 1 71 ? 12.290 -5.223 -16.882 1.00 98.06 71 TYR A C 1
ATOM 589 O O . TYR A 1 71 ? 11.842 -4.466 -17.750 1.00 98.06 71 TYR A O 1
ATOM 597 N N . ARG A 1 72 ? 11.624 -6.290 -16.443 1.00 97.00 72 ARG A N 1
ATOM 598 C CA . ARG A 1 72 ? 10.326 -6.739 -16.954 1.00 97.00 72 ARG A CA 1
ATOM 599 C C . ARG A 1 72 ? 9.408 -7.165 -15.813 1.00 97.00 72 ARG A C 1
ATOM 601 O O . ARG A 1 72 ? 9.846 -7.374 -14.686 1.00 97.00 72 ARG A O 1
ATOM 608 N N . GLU A 1 73 ? 8.127 -7.297 -16.136 1.00 97.25 73 GLU A N 1
ATOM 609 C CA . GLU A 1 73 ? 7.144 -7.907 -15.241 1.00 97.25 73 GLU A CA 1
ATOM 610 C C . GLU A 1 73 ? 7.600 -9.321 -14.844 1.00 97.25 73 GLU A C 1
ATOM 612 O O . GLU A 1 73 ? 8.080 -10.088 -15.687 1.00 97.25 73 GLU A O 1
ATOM 617 N N . GLY A 1 74 ? 7.484 -9.648 -13.561 1.00 97.56 74 GLY A N 1
ATOM 618 C CA . GLY A 1 74 ? 7.954 -10.884 -12.950 1.00 97.56 74 GLY A CA 1
ATOM 619 C C . GLY A 1 74 ? 9.378 -10.830 -12.388 1.00 97.56 74 GLY A C 1
ATOM 620 O O . GLY A 1 74 ? 9.736 -11.724 -11.619 1.00 97.56 74 GLY A O 1
ATOM 621 N N . ASP A 1 75 ? 10.186 -9.808 -12.700 1.00 97.94 75 ASP A N 1
ATOM 622 C CA . ASP A 1 75 ? 11.544 -9.691 -12.139 1.00 97.94 75 ASP A CA 1
ATOM 623 C C . ASP A 1 75 ? 11.510 -9.367 -10.632 1.00 97.94 75 ASP A C 1
ATOM 625 O O . ASP A 1 75 ? 12.399 -9.780 -9.881 1.00 97.94 75 ASP A O 1
ATOM 629 N N . PHE A 1 76 ? 10.466 -8.663 -10.172 1.00 97.69 76 PHE A N 1
ATOM 630 C CA . PHE A 1 76 ? 10.294 -8.259 -8.772 1.00 97.69 76 PHE A CA 1
ATOM 631 C C . PHE A 1 76 ? 8.859 -8.511 -8.266 1.00 97.69 76 PHE A C 1
ATOM 633 O O . PHE A 1 76 ? 8.134 -7.570 -7.944 1.00 97.69 76 PHE A O 1
ATOM 640 N N . PRO A 1 77 ? 8.443 -9.777 -8.092 1.00 96.00 77 PRO A N 1
ATOM 641 C CA . PRO A 1 77 ? 7.042 -10.144 -7.843 1.00 96.00 77 PRO A CA 1
ATOM 642 C C . PRO A 1 77 ? 6.474 -9.675 -6.492 1.00 96.00 77 PRO A C 1
ATOM 644 O O . PRO A 1 77 ? 5.283 -9.797 -6.247 1.00 96.00 77 PRO 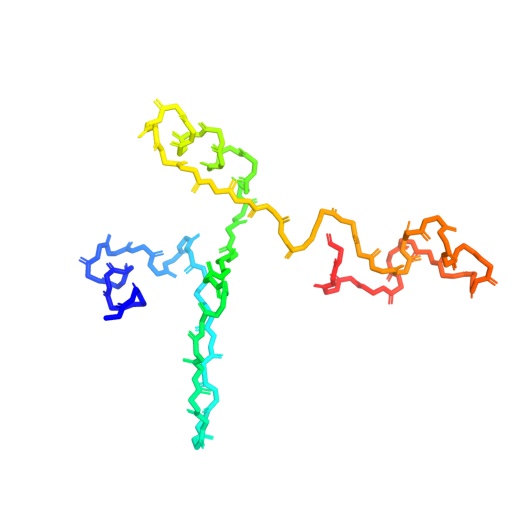A O 1
ATOM 647 N N . VAL A 1 78 ? 7.313 -9.186 -5.572 1.00 95.06 78 VAL A N 1
ATOM 648 C CA . VAL A 1 78 ? 6.862 -8.678 -4.263 1.00 95.06 78 VAL A CA 1
ATOM 649 C C . VAL A 1 78 ? 6.338 -7.241 -4.358 1.00 95.06 78 VAL A C 1
ATOM 651 O O . VAL A 1 78 ? 5.557 -6.829 -3.502 1.00 95.06 78 VAL A O 1
ATOM 654 N N . CYS A 1 79 ? 6.780 -6.462 -5.351 1.00 92.38 79 CYS A N 1
ATOM 655 C CA . CYS A 1 79 ? 6.345 -5.074 -5.531 1.00 92.38 79 CYS A CA 1
ATOM 656 C C . CYS A 1 79 ? 5.368 -4.869 -6.699 1.00 92.38 79 CYS A C 1
ATOM 658 O O . CYS A 1 79 ? 4.906 -3.743 -6.877 1.00 92.38 79 CYS A O 1
ATOM 660 N N . GLU A 1 80 ? 5.059 -5.924 -7.456 1.00 91.12 80 GLU A N 1
ATOM 661 C CA . GLU A 1 80 ? 4.022 -5.975 -8.501 1.00 91.12 80 GLU A CA 1
ATOM 662 C C . GLU A 1 80 ? 2.637 -6.259 -7.904 1.00 91.12 80 GLU A C 1
ATOM 664 O O . GLU A 1 80 ? 1.678 -5.567 -8.317 1.00 91.12 80 GLU A O 1
#

InterPro domains:
  IPR000653 DegT/DnrJ/EryC1/StrS aminotransferase [PF01041] (11-79)
  IPR015422 Pyridoxal phosphate-dependent transferase, small domain [G3DSA:3.90.1150.10] (2-80)
  IPR015424 Pyridoxal phosphate-dependent transferase [SSF53383] (11-80)

Sequence (80 aa):
MYFVLFKEKDLSDIVITPVVPEGYSHIYNQYVILVKNRDLLREHLKNNEVTSEIYYPVPLHLQECFANLGYREGDFPVCE